Protein AF-A0A939VV34-F1 (afdb_monomer_lite)

Structure (mmCIF, N/CA/C/O backbone):
data_AF-A0A939VV34-F1
#
_entry.id   AF-A0A939VV34-F1
#
loop_
_atom_site.group_PDB
_atom_site.id
_atom_site.type_symbol
_atom_site.label_atom_id
_atom_site.label_alt_id
_atom_site.label_comp_id
_atom_site.label_asym_id
_atom_site.label_entity_id
_atom_site.label_seq_id
_atom_site.pdbx_PDB_ins_code
_atom_site.Cartn_x
_atom_site.Cartn_y
_atom_site.Cartn_z
_atom_site.occupancy
_atom_site.B_iso_or_equiv
_atom_site.auth_seq_id
_atom_site.auth_comp_id
_atom_site.auth_asym_id
_atom_site.auth_atom_id
_atom_site.pdbx_PDB_model_num
ATOM 1 N N . MET A 1 1 ? 0.175 -1.285 19.760 1.00 89.31 1 MET A N 1
ATOM 2 C CA . MET A 1 1 ? -0.969 -0.537 19.207 1.00 89.31 1 MET A CA 1
ATOM 3 C C . MET A 1 1 ? -0.509 0.878 18.909 1.00 89.31 1 MET A C 1
ATOM 5 O O . MET A 1 1 ? 0.194 1.445 19.735 1.00 89.31 1 MET A O 1
ATOM 9 N N . LYS A 1 2 ? -0.846 1.398 17.734 1.00 94.19 2 LYS A N 1
ATOM 10 C CA . LYS A 1 2 ? -0.581 2.759 17.265 1.00 94.19 2 LYS A CA 1
ATOM 11 C C . LYS A 1 2 ? -1.801 3.628 17.550 1.00 94.19 2 LYS A C 1
ATOM 13 O O . LYS A 1 2 ? -2.925 3.168 17.361 1.00 94.19 2 LYS A O 1
ATOM 18 N N . THR A 1 3 ? -1.589 4.856 17.999 1.00 94.81 3 THR A N 1
ATOM 19 C CA . THR A 1 3 ? -2.675 5.738 18.434 1.00 94.81 3 THR A CA 1
ATOM 20 C C . THR A 1 3 ? -2.791 6.981 17.566 1.00 94.81 3 THR A C 1
ATOM 22 O O . THR A 1 3 ? -1.789 7.528 17.094 1.00 94.81 3 THR A O 1
ATOM 25 N N . TYR A 1 4 ? -4.017 7.473 17.388 1.00 93.19 4 TYR A N 1
ATOM 26 C CA . TYR A 1 4 ? -4.249 8.742 16.694 1.00 93.19 4 TYR A CA 1
ATOM 27 C C . TYR A 1 4 ? -3.529 9.904 17.389 1.00 93.19 4 TYR A C 1
ATOM 29 O O . TYR A 1 4 ? -2.943 10.761 16.732 1.00 93.19 4 TYR A O 1
ATOM 37 N N . LYS A 1 5 ? -3.524 9.915 18.727 1.00 93.50 5 LYS A N 1
ATOM 38 C CA . LYS A 1 5 ? -2.910 10.982 19.528 1.00 93.50 5 LYS A CA 1
ATOM 39 C C . LYS A 1 5 ? -1.404 11.103 19.290 1.00 93.50 5 LYS A C 1
ATOM 41 O O . LYS A 1 5 ? -0.903 12.212 19.124 1.00 93.50 5 LYS A O 1
ATOM 46 N N . GLU A 1 6 ? -0.682 9.984 19.266 1.00 93.00 6 GLU A N 1
ATOM 47 C CA . GLU A 1 6 ? 0.756 9.978 18.967 1.00 93.00 6 GLU A CA 1
ATOM 48 C C . GLU A 1 6 ? 1.034 10.445 17.538 1.00 93.00 6 GLU A C 1
ATOM 50 O O . GLU A 1 6 ? 1.948 11.240 17.311 1.00 93.00 6 GLU A O 1
ATOM 55 N N . TRP A 1 7 ? 0.235 9.979 16.574 1.00 93.31 7 TRP A N 1
ATOM 56 C CA . TRP A 1 7 ? 0.360 10.396 15.181 1.00 93.31 7 TRP A CA 1
ATOM 57 C C . TRP A 1 7 ? 0.137 11.906 15.016 1.00 93.31 7 TRP A C 1
ATOM 59 O O . TRP A 1 7 ? 0.991 12.598 14.460 1.00 93.31 7 TRP A O 1
ATOM 69 N N . ALA A 1 8 ? -0.955 12.430 15.575 1.00 89.31 8 ALA A N 1
ATOM 70 C CA . ALA A 1 8 ? -1.301 13.846 15.519 1.00 89.31 8 ALA A CA 1
ATOM 71 C C . ALA A 1 8 ? -0.243 14.741 16.188 1.00 89.31 8 ALA A C 1
ATOM 73 O O . ALA A 1 8 ? 0.007 15.850 15.724 1.00 89.31 8 ALA A O 1
ATOM 74 N N . ALA A 1 9 ? 0.418 14.260 17.246 1.00 90.06 9 ALA A N 1
ATOM 75 C CA . ALA A 1 9 ? 1.461 15.011 17.941 1.00 90.06 9 ALA A CA 1
ATOM 76 C C . ALA A 1 9 ? 2.783 15.104 17.158 1.00 90.06 9 ALA A C 1
ATOM 78 O O . ALA A 1 9 ? 3.535 16.060 17.342 1.00 90.06 9 ALA A O 1
ATOM 79 N N . CYS A 1 10 ? 3.095 14.121 16.306 1.00 85.50 10 CYS A N 1
ATOM 80 C CA . CYS A 1 10 ? 4.391 14.044 15.627 1.00 85.50 10 CYS A CA 1
ATOM 81 C C . CYS A 1 10 ? 4.411 14.606 14.196 1.00 85.50 10 CYS A C 1
ATOM 83 O O . CYS A 1 10 ? 5.484 14.613 13.593 1.00 85.50 10 CYS A O 1
ATOM 85 N N . TYR A 1 11 ? 3.271 15.068 13.656 1.00 73.25 11 TYR A N 1
ATOM 86 C CA . TYR A 1 11 ? 3.135 15.661 12.310 1.00 73.25 11 TYR A CA 1
ATOM 87 C C . TYR A 1 11 ? 3.819 14.856 11.188 1.00 73.25 11 TYR A C 1
ATOM 89 O O . TYR A 1 11 ? 4.328 15.414 10.216 1.00 73.25 11 TYR A O 1
ATOM 97 N N . ARG A 1 12 ? 3.862 13.524 11.312 1.00 78.69 12 ARG A N 1
ATOM 98 C CA . ARG A 1 12 ? 4.464 12.653 10.295 1.00 78.69 12 ARG A CA 1
ATOM 99 C C . ARG A 1 12 ? 3.441 12.228 9.254 1.00 78.69 12 ARG A C 1
ATOM 101 O O . ARG A 1 12 ? 2.261 12.051 9.561 1.00 78.69 12 ARG A O 1
ATOM 108 N N . HIS A 1 13 ? 3.920 11.964 8.041 1.00 82.81 13 HIS A N 1
ATOM 109 C CA . HIS A 1 13 ? 3.106 11.276 7.049 1.00 82.81 13 HIS A CA 1
ATOM 110 C C . HIS A 1 13 ? 2.668 9.899 7.571 1.00 82.81 13 HIS A C 1
ATOM 112 O O . HIS A 1 13 ? 3.391 9.217 8.307 1.00 82.81 13 HIS A O 1
ATOM 118 N N . LEU A 1 14 ? 1.442 9.521 7.218 1.00 84.75 14 LEU A N 1
ATOM 119 C CA . LEU A 1 14 ? 0.764 8.336 7.734 1.00 84.75 14 LEU A CA 1
ATOM 120 C C . LEU A 1 14 ? 1.530 7.036 7.425 1.00 84.75 14 LEU A C 1
ATOM 122 O O . LEU A 1 14 ? 1.588 6.148 8.269 1.00 84.75 14 LEU A O 1
ATOM 126 N N . ASP A 1 15 ? 2.166 6.965 6.256 1.00 77.94 15 ASP A N 1
ATOM 127 C CA . ASP A 1 15 ? 3.017 5.870 5.770 1.00 77.94 15 ASP A CA 1
ATOM 128 C C . ASP A 1 15 ? 4.342 5.726 6.537 1.00 77.94 15 ASP A C 1
ATOM 130 O O . ASP A 1 15 ? 4.925 4.644 6.568 1.00 77.94 15 ASP A O 1
ATOM 134 N N . ILE A 1 16 ? 4.800 6.787 7.208 1.00 84.69 16 ILE A N 1
ATOM 135 C CA . ILE A 1 16 ? 5.971 6.733 8.093 1.00 84.69 16 ILE A CA 1
ATOM 136 C C . ILE A 1 16 ? 5.566 6.225 9.481 1.00 84.69 16 ILE A C 1
ATOM 138 O O . ILE A 1 16 ? 6.330 5.514 10.140 1.00 84.69 16 ILE A O 1
ATOM 142 N N . TYR A 1 17 ? 4.382 6.621 9.956 1.00 91.81 17 TYR A N 1
ATOM 143 C CA . TYR A 1 17 ? 3.913 6.279 11.297 1.00 91.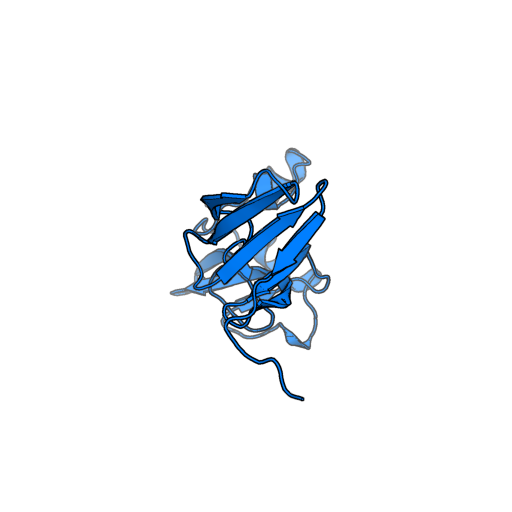81 17 TYR A CA 1
ATOM 144 C C . TYR A 1 17 ? 3.347 4.855 11.387 1.00 91.81 17 TYR A C 1
ATOM 146 O O . TYR A 1 17 ? 3.651 4.150 12.359 1.00 91.81 17 TYR A O 1
ATOM 154 N N . LEU A 1 18 ? 2.557 4.438 10.392 1.00 92.62 18 LEU A N 1
ATOM 155 C CA . LEU A 1 18 ? 1.929 3.121 10.320 1.00 92.62 18 LEU A CA 1
ATOM 156 C C . LEU A 1 18 ? 2.678 2.198 9.358 1.00 92.62 18 LEU A C 1
ATOM 158 O O . LEU A 1 18 ? 2.904 2.534 8.196 1.00 92.62 18 LEU A O 1
ATOM 162 N N . LYS A 1 19 ? 2.980 0.986 9.818 1.00 92.75 19 LYS A N 1
ATOM 163 C CA . LYS A 1 19 ? 3.499 -0.108 8.994 1.00 92.75 19 LYS A CA 1
ATOM 164 C C . LYS A 1 19 ? 2.440 -1.200 8.835 1.00 92.75 19 LYS A C 1
ATOM 166 O O . LYS A 1 19 ? 1.659 -1.416 9.765 1.00 92.75 19 LYS A O 1
ATOM 171 N N . PRO A 1 20 ? 2.358 -1.875 7.673 1.00 93.44 20 PRO A N 1
ATOM 172 C CA . PRO A 1 20 ? 1.400 -2.960 7.485 1.00 93.44 20 PRO A CA 1
ATOM 173 C C . PRO A 1 20 ? 1.486 -3.987 8.623 1.00 93.44 20 PRO A C 1
ATOM 175 O O . PRO A 1 20 ? 2.571 -4.464 8.948 1.00 93.44 20 PRO A O 1
ATOM 178 N N . GLY A 1 21 ? 0.344 -4.305 9.231 1.00 93.69 21 GLY A N 1
ATOM 179 C CA . GLY A 1 21 ? 0.234 -5.175 10.405 1.00 93.69 21 GLY A CA 1
ATOM 180 C C . GLY A 1 21 ? 0.115 -4.445 11.747 1.00 93.69 21 GLY A C 1
ATOM 181 O O . GLY A 1 21 ? -0.247 -5.087 12.731 1.00 93.69 21 GLY A O 1
ATOM 182 N N . ASP A 1 22 ? 0.347 -3.132 11.806 1.00 96.00 22 ASP A N 1
ATOM 183 C CA . ASP A 1 22 ? 0.156 -2.358 13.035 1.00 96.00 22 ASP A CA 1
ATOM 184 C C . ASP A 1 22 ? -1.324 -2.339 13.457 1.00 96.00 22 ASP A C 1
ATOM 186 O O . ASP A 1 22 ? -2.197 -1.931 12.689 1.00 96.00 22 ASP A O 1
ATOM 190 N N . GLU A 1 23 ? -1.606 -2.749 14.698 1.00 96.81 23 GLU A N 1
ATOM 191 C CA . GLU A 1 23 ? -2.916 -2.560 15.340 1.00 96.81 23 GLU A CA 1
ATOM 192 C C . GLU A 1 23 ? -3.123 -1.078 15.665 1.00 96.81 23 GLU A C 1
ATOM 194 O O . GLU A 1 23 ? -2.220 -0.453 16.230 1.00 96.81 23 GLU A O 1
ATOM 199 N N . ILE A 1 24 ? -4.299 -0.529 15.359 1.00 96.19 24 ILE A N 1
ATOM 200 C CA . ILE A 1 24 ? -4.634 0.884 15.575 1.00 96.19 24 ILE A CA 1
ATOM 201 C C . ILE A 1 24 ? -5.762 1.059 16.596 1.00 96.19 24 ILE A C 1
ATOM 203 O O . ILE A 1 24 ? -6.630 0.196 16.738 1.00 96.19 24 ILE A O 1
ATOM 207 N N . ASP A 1 25 ? -5.754 2.187 17.301 1.00 96.56 25 ASP A N 1
ATOM 208 C CA . ASP A 1 25 ? -6.807 2.537 18.251 1.00 96.56 25 ASP A CA 1
ATOM 209 C C . ASP A 1 25 ? -8.116 2.979 17.572 1.00 96.56 25 ASP A C 1
ATOM 211 O O . ASP A 1 25 ? -8.207 3.205 16.362 1.00 96.56 25 ASP A O 1
ATOM 215 N N . ARG A 1 26 ? -9.171 3.091 18.384 1.00 94.69 26 ARG A N 1
ATOM 216 C CA . ARG A 1 26 ? -10.514 3.458 17.919 1.00 94.69 26 ARG A CA 1
ATOM 217 C C . ARG A 1 26 ? -10.556 4.848 17.283 1.00 94.69 26 ARG A C 1
ATOM 219 O O . ARG A 1 26 ? -11.262 5.028 16.293 1.00 94.69 26 ARG A O 1
ATOM 226 N N . ASP A 1 27 ? -9.809 5.797 17.833 1.00 95.38 27 ASP A N 1
ATOM 227 C CA . ASP A 1 27 ? -9.779 7.176 17.343 1.00 95.38 27 ASP A CA 1
ATOM 228 C C . ASP A 1 27 ? -9.151 7.244 15.948 1.00 95.38 27 ASP A C 1
ATOM 230 O O . ASP A 1 27 ? -9.652 7.942 15.064 1.00 95.38 27 ASP A O 1
ATOM 234 N N . MET A 1 28 ? -8.118 6.437 15.695 1.00 94.25 28 MET A N 1
ATOM 235 C CA . MET A 1 28 ? -7.528 6.305 14.369 1.00 94.25 28 MET A CA 1
ATOM 236 C C . MET A 1 28 ? -8.512 5.667 13.386 1.00 94.25 28 MET A C 1
ATOM 238 O O . MET A 1 28 ? -8.638 6.130 12.256 1.00 94.25 28 MET A O 1
ATOM 242 N N . VAL A 1 29 ? -9.270 4.647 13.800 1.00 93.81 29 VAL A N 1
ATOM 243 C CA . VAL A 1 29 ? -10.328 4.062 12.953 1.00 93.81 29 VAL A CA 1
ATOM 244 C C . VAL A 1 29 ? -11.375 5.112 12.577 1.00 93.81 29 VAL A C 1
ATOM 246 O O . VAL A 1 29 ? -11.801 5.165 11.423 1.00 93.81 29 VAL A O 1
ATOM 249 N N . GLU A 1 30 ? -11.778 5.965 13.517 1.00 93.38 30 GLU A N 1
ATOM 250 C CA . GLU A 1 30 ? -12.751 7.026 13.252 1.00 93.38 30 GLU A CA 1
ATOM 251 C C . GLU A 1 30 ? -12.191 8.096 12.307 1.00 93.38 30 GLU A C 1
ATOM 253 O O . GLU A 1 30 ? -12.869 8.507 11.363 1.00 93.38 30 GLU A O 1
ATOM 258 N N . TYR A 1 31 ? -10.917 8.466 12.463 1.00 92.06 31 TYR A N 1
ATOM 259 C CA . TYR A 1 31 ? -10.218 9.302 11.489 1.00 92.06 31 TYR A CA 1
ATOM 260 C C . TYR A 1 31 ? -10.290 8.697 10.076 1.00 92.06 31 TYR A C 1
ATOM 262 O O . TYR A 1 31 ? -10.696 9.378 9.134 1.00 92.06 31 TYR A O 1
ATOM 270 N N . PHE A 1 32 ? -10.008 7.400 9.923 1.00 91.25 32 PHE A N 1
ATOM 271 C CA . PHE A 1 32 ? -10.130 6.706 8.636 1.00 91.25 32 PHE A CA 1
ATOM 272 C C .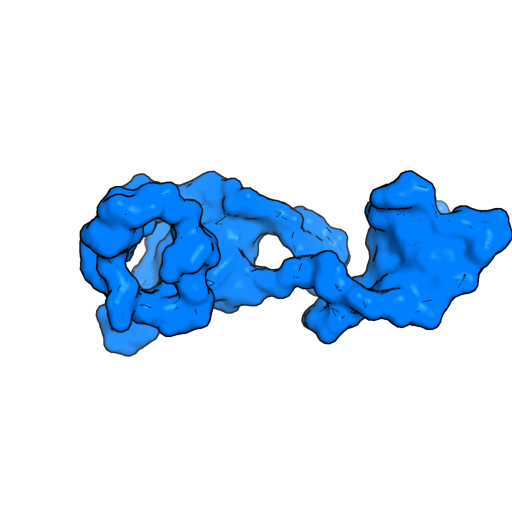 PHE A 1 32 ? -11.561 6.723 8.080 1.00 91.25 32 PHE A C 1
ATOM 274 O O . PHE A 1 32 ? -11.746 6.943 6.883 1.00 91.25 32 PHE A O 1
ATOM 281 N N . ARG A 1 33 ? -12.585 6.526 8.919 1.00 90.38 33 ARG A N 1
ATOM 282 C CA . ARG A 1 33 ? -14.002 6.569 8.504 1.00 90.38 33 ARG A CA 1
ATOM 283 C C . ARG A 1 33 ? -14.421 7.929 7.964 1.00 90.38 33 ARG A C 1
ATOM 285 O O . ARG A 1 33 ? -15.216 7.975 7.021 1.00 90.38 33 ARG A O 1
ATOM 292 N N . ASN A 1 34 ? -13.879 8.999 8.537 1.00 89.69 34 ASN A N 1
ATOM 293 C CA . ASN A 1 34 ? -14.130 10.372 8.106 1.00 89.69 34 ASN A CA 1
ATOM 294 C C . ASN A 1 34 ? -13.464 10.690 6.760 1.00 89.69 34 ASN A C 1
ATOM 296 O O . ASN A 1 34 ? -14.014 11.456 5.976 1.00 89.69 34 ASN A O 1
ATOM 300 N N . GLN A 1 35 ? -12.326 10.058 6.461 1.00 87.25 35 GLN A N 1
ATOM 301 C CA . GLN A 1 35 ? -11.619 10.205 5.182 1.00 87.25 35 GLN A CA 1
ATOM 302 C C . GLN A 1 35 ? -12.093 9.224 4.092 1.00 87.25 35 GLN A C 1
ATOM 304 O O . GLN A 1 35 ? -11.643 9.301 2.948 1.00 87.25 35 GLN A O 1
ATOM 309 N N . ALA A 1 36 ? -12.974 8.275 4.418 1.00 81.94 36 ALA A N 1
ATOM 310 C CA . ALA A 1 36 ? -13.402 7.225 3.498 1.00 81.94 36 ALA A CA 1
ATOM 311 C C . ALA A 1 36 ? -14.516 7.671 2.536 1.00 81.94 36 ALA A C 1
ATOM 313 O O . ALA A 1 36 ? -15.466 8.356 2.923 1.00 81.94 36 ALA A O 1
ATOM 314 N N . LEU A 1 37 ? -14.466 7.187 1.288 1.00 65.44 37 LEU A N 1
ATOM 315 C CA . LEU A 1 37 ? -15.609 7.253 0.369 1.00 65.44 37 LEU A CA 1
ATOM 316 C C . LEU A 1 37 ? -16.739 6.345 0.854 1.00 65.44 37 LEU A C 1
ATOM 318 O O . LEU A 1 37 ? -16.501 5.251 1.357 1.00 65.44 37 LEU A O 1
ATOM 322 N N . ASN A 1 38 ? -17.989 6.722 0.573 1.00 62.06 38 ASN A N 1
ATOM 323 C CA . ASN A 1 38 ? -19.151 5.860 0.841 1.00 62.06 38 ASN A CA 1
ATOM 324 C C . ASN A 1 38 ? -19.010 4.457 0.216 1.00 62.06 38 ASN A C 1
ATOM 326 O O . ASN A 1 38 ? -19.485 3.481 0.783 1.00 62.06 38 ASN A O 1
ATOM 330 N N . ARG A 1 39 ? -18.314 4.347 -0.926 1.00 62.38 39 ARG A N 1
ATOM 331 C CA . ARG A 1 39 ? -18.089 3.084 -1.652 1.00 62.38 39 ARG A CA 1
ATOM 332 C C . ARG A 1 39 ? -17.122 2.113 -0.961 1.00 62.38 39 ARG A C 1
ATOM 334 O O . ARG A 1 39 ? -17.136 0.935 -1.299 1.00 62.38 39 ARG A O 1
ATOM 341 N N . THR A 1 40 ? -16.286 2.582 -0.033 1.00 63.66 40 THR A N 1
ATOM 342 C CA . THR A 1 40 ? -15.239 1.777 0.627 1.00 63.66 40 THR A CA 1
ATOM 343 C C . THR A 1 40 ? -15.547 1.487 2.094 1.00 63.66 40 THR A C 1
ATOM 345 O O . THR A 1 40 ? -14.732 0.875 2.777 1.00 63.66 40 THR A O 1
ATOM 348 N N . LYS A 1 41 ? -16.732 1.883 2.581 1.00 62.91 41 LYS A N 1
ATOM 349 C CA . LYS A 1 41 ? -17.230 1.549 3.919 1.00 62.91 41 LYS A CA 1
ATOM 350 C C . LYS A 1 41 ? -17.855 0.157 3.902 1.00 62.91 41 LYS A C 1
ATOM 352 O O . LYS A 1 41 ? -19.074 0.016 3.838 1.00 62.91 41 LYS A O 1
ATOM 357 N N . ARG A 1 42 ? -17.020 -0.879 3.932 1.00 74.50 42 ARG A N 1
ATOM 358 C CA . ARG A 1 42 ? -17.475 -2.236 4.253 1.00 74.50 42 ARG A CA 1
ATOM 359 C C . ARG A 1 42 ? -17.206 -2.519 5.728 1.00 74.50 42 ARG A C 1
ATOM 361 O O . ARG A 1 42 ? -16.392 -1.851 6.359 1.00 74.50 42 ARG A O 1
ATOM 368 N N . SER A 1 43 ? -17.934 -3.468 6.310 1.00 79.00 43 SER A N 1
ATOM 369 C CA . SER A 1 43 ? -17.789 -3.796 7.735 1.00 79.00 43 SER A CA 1
ATOM 370 C C . SER A 1 43 ? -16.394 -4.325 8.079 1.00 79.00 43 SER A C 1
ATOM 372 O O . SER A 1 43 ? -15.955 -4.181 9.211 1.00 79.00 43 SER A O 1
ATOM 374 N N . ASP A 1 44 ? -15.706 -4.915 7.105 1.00 88.44 44 ASP A N 1
ATOM 375 C CA . ASP A 1 44 ? -14.439 -5.631 7.235 1.00 88.44 44 ASP A CA 1
ATOM 376 C C . ASP A 1 44 ? -13.200 -4.808 6.842 1.00 88.44 44 ASP A C 1
ATOM 378 O O . ASP A 1 44 ? -12.088 -5.174 7.221 1.00 88.44 44 ASP A O 1
ATOM 382 N N . PHE A 1 45 ? -13.348 -3.691 6.120 1.00 92.88 45 PHE A N 1
ATOM 383 C CA . PHE A 1 45 ? -12.232 -2.797 5.792 1.00 92.88 45 PHE A CA 1
ATOM 384 C C . PHE A 1 45 ? -12.684 -1.381 5.422 1.00 92.88 45 PHE A C 1
ATOM 386 O O . PHE A 1 45 ? -13.829 -1.148 5.037 1.00 92.88 45 PHE A O 1
ATOM 393 N N . ILE A 1 46 ? -11.749 -0.432 5.511 1.00 93.56 46 ILE A N 1
ATOM 394 C CA . ILE A 1 46 ? -11.940 0.969 5.130 1.00 93.56 46 ILE A CA 1
ATOM 395 C C . ILE A 1 46 ? -10.747 1.419 4.287 1.00 93.56 46 ILE A C 1
ATOM 397 O O . ILE A 1 46 ? -9.596 1.206 4.670 1.00 93.56 46 ILE A O 1
ATOM 401 N N . GLN A 1 47 ? -11.027 2.076 3.160 1.00 93.25 47 GLN A N 1
ATOM 402 C CA . GLN A 1 47 ? -10.013 2.725 2.324 1.00 93.25 47 GLN A CA 1
ATOM 403 C C . GLN A 1 47 ? -10.255 4.226 2.255 1.00 93.25 47 GLN A C 1
ATOM 405 O O . GLN A 1 47 ? -11.408 4.668 2.178 1.00 93.25 47 GLN A O 1
ATOM 410 N N . PHE A 1 48 ? -9.163 4.987 2.229 1.00 90.88 48 PHE A N 1
ATOM 411 C CA . PHE A 1 48 ? -9.202 6.423 1.980 1.00 90.88 48 PHE A CA 1
ATOM 412 C C . PHE A 1 48 ? -9.897 6.743 0.661 1.00 90.88 48 PHE A C 1
ATOM 414 O O . PHE A 1 48 ? -9.893 5.957 -0.287 1.00 90.88 48 PHE A O 1
ATOM 421 N N . ARG A 1 49 ? -10.508 7.925 0.623 1.00 86.81 49 ARG A N 1
ATOM 422 C CA . ARG A 1 49 ? -11.192 8.437 -0.554 1.00 86.81 49 ARG A CA 1
ATOM 423 C C . ARG A 1 49 ? -10.247 8.698 -1.720 1.00 86.81 49 ARG A C 1
ATOM 425 O O . ARG A 1 49 ? -10.517 8.256 -2.835 1.00 86.81 49 ARG A O 1
ATOM 432 N N . GLU A 1 50 ? -9.192 9.455 -1.458 1.00 87.75 50 GLU A N 1
ATOM 433 C CA . GLU A 1 50 ? -8.259 9.875 -2.493 1.00 87.75 50 GLU A CA 1
ATOM 434 C C . GLU A 1 50 ? -7.174 8.804 -2.694 1.00 87.75 50 GLU A C 1
ATOM 436 O O . GLU A 1 50 ? -6.713 8.206 -1.712 1.00 87.75 50 GLU A O 1
ATOM 441 N N . PRO A 1 51 ? -6.775 8.526 -3.949 1.00 90.75 51 PRO A N 1
ATOM 442 C CA . PRO A 1 51 ? -5.624 7.683 -4.237 1.00 90.75 51 PRO A CA 1
ATOM 443 C C . PRO A 1 51 ? -4.369 8.225 -3.559 1.00 90.75 51 PRO A C 1
ATOM 445 O O . PRO A 1 51 ? -4.114 9.427 -3.596 1.00 90.75 51 PRO A O 1
ATOM 448 N N . TYR A 1 52 ? -3.564 7.333 -2.990 1.00 89.25 52 TYR A N 1
ATOM 449 C CA . TYR A 1 52 ? -2.247 7.704 -2.478 1.00 89.25 52 TYR A CA 1
ATOM 450 C C . TYR A 1 52 ? -1.213 7.718 -3.611 1.00 89.25 52 TYR A C 1
ATOM 452 O O . TYR A 1 52 ? -0.431 8.653 -3.738 1.00 89.25 52 TYR A O 1
ATOM 460 N N . GLU A 1 53 ? -1.240 6.691 -4.466 1.00 89.75 53 GLU A N 1
ATOM 461 C CA . GLU A 1 53 ? -0.316 6.522 -5.592 1.00 89.75 53 GLU A CA 1
ATOM 462 C C . GLU A 1 53 ? -0.937 5.602 -6.664 1.00 89.75 53 GLU A C 1
ATOM 464 O O . GLU A 1 53 ? -2.101 5.200 -6.565 1.00 89.75 53 GLU A O 1
ATOM 469 N N . HIS A 1 54 ? -0.170 5.248 -7.695 1.00 89.25 54 HIS A N 1
ATOM 470 C CA . HIS A 1 54 ? -0.552 4.329 -8.762 1.00 89.25 54 HIS A CA 1
ATOM 471 C C . HIS A 1 54 ? 0.511 3.240 -8.960 1.00 89.25 54 HIS A C 1
ATOM 473 O O . HIS A 1 54 ? 1.652 3.518 -9.327 1.00 89.25 54 HIS A O 1
ATOM 479 N N . TYR A 1 55 ? 0.133 1.973 -8.780 1.00 89.56 55 TYR A N 1
ATOM 480 C CA . TYR A 1 55 ? 1.016 0.822 -9.002 1.00 89.56 55 TYR A CA 1
ATOM 481 C C . TYR A 1 55 ? 0.559 0.001 -10.197 1.00 89.56 55 TYR A C 1
ATOM 483 O O . TYR A 1 55 ? -0.627 -0.039 -10.524 1.00 89.56 55 TYR A O 1
ATOM 491 N N . ARG A 1 56 ? 1.504 -0.687 -10.847 1.00 87.81 56 ARG A N 1
ATOM 492 C CA . ARG A 1 56 ? 1.152 -1.726 -11.812 1.00 87.81 56 ARG A CA 1
ATOM 493 C C . ARG A 1 56 ? 0.683 -2.975 -11.079 1.00 87.81 56 ARG A C 1
ATOM 495 O O . ARG A 1 56 ? 1.349 -3.435 -10.153 1.00 87.81 56 ARG A O 1
ATOM 502 N N . ASN A 1 57 ? -0.453 -3.515 -11.501 1.00 86.69 57 ASN A N 1
ATOM 503 C CA . ASN A 1 57 ? -0.898 -4.834 -11.074 1.00 86.69 57 ASN A CA 1
ATOM 504 C C . ASN A 1 57 ? -0.117 -5.941 -11.815 1.00 86.69 57 ASN A C 1
ATOM 506 O O . ASN A 1 57 ? 0.725 -5.659 -12.667 1.00 86.69 57 ASN A O 1
ATOM 510 N N . ALA A 1 58 ? -0.412 -7.207 -11.509 1.00 84.12 58 ALA A N 1
ATOM 511 C CA . ALA A 1 58 ? 0.230 -8.352 -12.161 1.00 84.12 58 ALA A CA 1
ATOM 512 C C . ALA A 1 58 ? 0.001 -8.407 -13.687 1.00 84.12 58 ALA A C 1
ATOM 514 O O . ALA A 1 58 ? 0.847 -8.940 -14.395 1.00 84.12 58 ALA A O 1
ATOM 515 N N . ASP A 1 59 ? -1.075 -7.794 -14.195 1.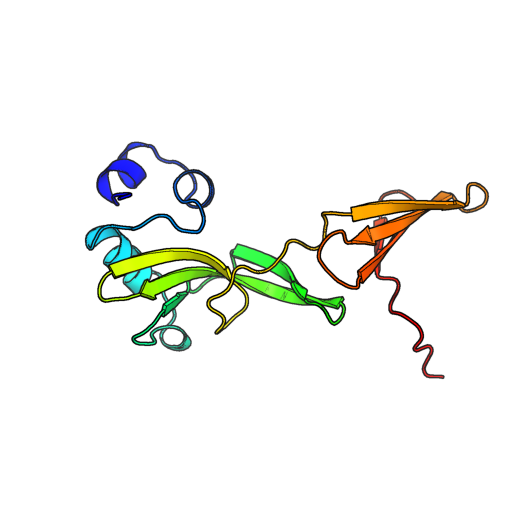00 84.31 59 ASP A N 1
ATOM 516 C CA . ASP A 1 59 ? -1.361 -7.673 -15.635 1.00 84.31 59 ASP A CA 1
ATOM 517 C C . ASP A 1 59 ? -0.612 -6.499 -16.300 1.00 84.31 59 ASP A C 1
ATOM 519 O O . ASP A 1 59 ? -0.838 -6.179 -17.4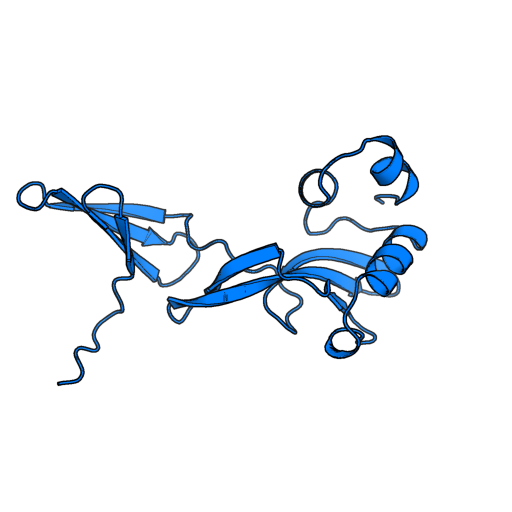67 1.00 84.31 59 ASP A O 1
ATOM 523 N N . GLY A 1 60 ? 0.239 -5.792 -15.551 1.00 79.62 60 GLY A N 1
ATOM 524 C CA . GLY A 1 60 ? 1.040 -4.668 -16.033 1.00 79.62 60 GLY A CA 1
ATOM 525 C C . GLY A 1 60 ? 0.282 -3.345 -16.167 1.00 79.62 60 GLY A C 1
ATOM 526 O O . GLY A 1 60 ? 0.878 -2.357 -16.612 1.00 79.62 60 GLY A O 1
ATOM 527 N N . LYS A 1 61 ? -0.994 -3.286 -15.766 1.00 85.88 61 LYS A N 1
ATOM 528 C CA . LYS A 1 61 ? -1.842 -2.087 -15.843 1.00 85.88 61 LYS A CA 1
ATOM 529 C C . LYS A 1 61 ? -1.690 -1.225 -14.599 1.00 85.88 61 LYS A C 1
ATOM 531 O O . LYS A 1 61 ? -1.665 -1.740 -13.483 1.00 85.88 61 LYS A O 1
ATOM 536 N N . PHE A 1 62 ? -1.615 0.090 -14.790 1.00 87.06 62 PHE A N 1
ATOM 537 C CA . PHE A 1 62 ? -1.610 1.034 -13.677 1.00 87.06 62 PHE A CA 1
ATOM 538 C C . PHE A 1 62 ? -2.991 1.128 -13.039 1.00 87.06 62 PHE A C 1
ATOM 540 O O . PHE A 1 62 ? -3.992 1.364 -13.714 1.00 87.06 62 PHE A O 1
ATOM 547 N N . HIS A 1 63 ? -3.015 0.983 -11.722 1.00 91.31 63 HIS A N 1
ATOM 548 C CA . HIS A 1 63 ? -4.198 1.144 -10.903 1.00 91.31 63 HIS A CA 1
ATOM 549 C C . HIS A 1 63 ? -3.866 1.968 -9.665 1.00 91.31 63 HIS A C 1
ATOM 551 O O . HIS A 1 63 ? -2.779 1.859 -9.095 1.00 91.31 63 HIS A O 1
ATOM 557 N N . ASN A 1 64 ? -4.840 2.766 -9.238 1.00 93.12 64 ASN A N 1
ATOM 558 C CA . ASN A 1 64 ? -4.757 3.526 -8.001 1.00 93.12 64 ASN A CA 1
ATOM 559 C C . ASN A 1 64 ? -4.627 2.585 -6.800 1.00 93.12 64 ASN A C 1
ATOM 561 O O . ASN A 1 64 ? -5.331 1.571 -6.709 1.00 93.12 64 ASN A O 1
ATOM 565 N N . VAL A 1 65 ? -3.765 2.963 -5.864 1.00 93.00 65 VAL A N 1
ATOM 566 C CA . VAL A 1 65 ? -3.642 2.332 -4.553 1.00 93.00 65 VAL A CA 1
ATOM 567 C C . VAL A 1 65 ? -4.073 3.302 -3.462 1.00 93.00 65 VAL A C 1
ATOM 569 O O . VAL A 1 65 ? -3.882 4.515 -3.562 1.00 93.00 65 VAL A O 1
ATOM 572 N N . TYR A 1 66 ? -4.680 2.752 -2.420 1.00 93.06 66 TYR A N 1
ATOM 573 C CA . TYR A 1 66 ? -5.349 3.493 -1.364 1.00 93.06 66 TYR A CA 1
ATOM 574 C C . TYR A 1 66 ? -4.848 3.029 -0.004 1.00 93.06 66 TYR A C 1
ATOM 576 O O . TYR A 1 66 ? -4.689 1.829 0.244 1.00 93.06 66 TYR A O 1
ATOM 584 N N . VAL A 1 67 ? -4.657 3.985 0.900 1.00 93.12 67 VAL A N 1
ATOM 585 C CA . VAL A 1 67 ? -4.405 3.710 2.316 1.00 93.12 67 VAL A CA 1
ATOM 586 C C . VAL A 1 67 ? -5.581 2.904 2.869 1.00 93.12 67 VAL A C 1
ATOM 588 O O . VAL A 1 67 ? -6.732 3.338 2.773 1.00 93.12 67 VAL A O 1
ATOM 591 N N . THR A 1 68 ? -5.297 1.726 3.423 1.00 93.88 68 THR A N 1
ATOM 592 C CA . THR A 1 68 ? -6.316 0.748 3.818 1.00 93.88 68 THR A CA 1
ATOM 593 C C . THR A 1 68 ? -6.113 0.276 5.256 1.00 93.88 68 THR A C 1
ATOM 595 O O . THR A 1 68 ? -5.001 -0.061 5.664 1.00 93.88 68 THR A O 1
ATOM 598 N N . ILE A 1 69 ? -7.203 0.203 6.020 1.00 94.75 69 ILE A N 1
ATOM 599 C CA . ILE A 1 69 ? -7.278 -0.523 7.296 1.00 94.75 69 ILE A CA 1
ATOM 600 C C . ILE A 1 69 ? -8.270 -1.671 7.159 1.00 94.75 69 ILE A C 1
ATOM 602 O O . ILE A 1 69 ? -9.268 -1.555 6.447 1.00 94.75 69 ILE A O 1
ATOM 606 N N . ARG A 1 70 ? -8.013 -2.776 7.851 1.00 94.94 70 ARG A N 1
ATOM 607 C CA . ARG A 1 70 ? -8.886 -3.952 7.859 1.00 94.94 70 ARG A CA 1
ATOM 608 C C . ARG A 1 70 ? -9.212 -4.383 9.276 1.00 94.94 70 ARG A C 1
ATOM 610 O O . ARG A 1 70 ? -8.383 -4.239 10.177 1.00 94.94 70 ARG A O 1
ATOM 617 N N . GLN A 1 71 ? -10.398 -4.939 9.456 1.00 94.69 71 GLN A N 1
ATOM 618 C CA . GLN A 1 71 ? -10.811 -5.533 10.710 1.00 94.69 71 GLN A CA 1
ATOM 619 C C . GLN A 1 71 ? -10.447 -7.019 10.726 1.00 94.69 71 GLN A C 1
ATOM 621 O O . GLN A 1 71 ? -10.713 -7.752 9.775 1.00 94.69 71 GLN A O 1
ATOM 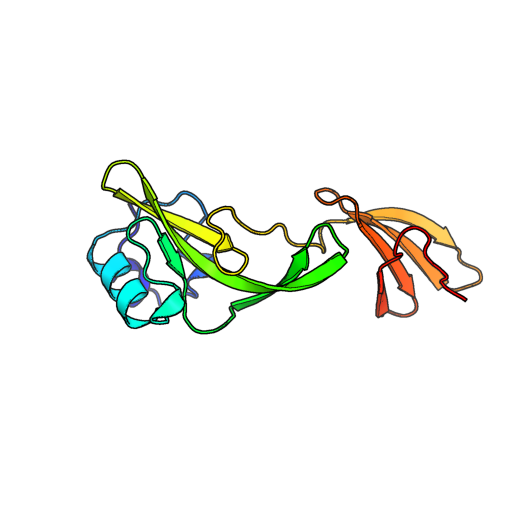626 N N . LYS A 1 72 ? -9.855 -7.480 11.826 1.00 93.19 72 LYS A N 1
ATOM 627 C CA . LYS A 1 72 ? -9.608 -8.894 12.106 1.00 93.19 72 LYS A CA 1
ATOM 628 C C . LYS A 1 72 ? -9.931 -9.161 13.571 1.00 93.19 72 LYS A C 1
ATOM 630 O O . LYS A 1 72 ? -9.401 -8.482 14.443 1.00 93.19 72 LYS A O 1
ATOM 635 N N . GLU A 1 73 ? -10.817 -10.124 13.831 1.00 90.94 73 GLU A N 1
ATOM 636 C CA . GLU A 1 73 ? -11.165 -10.567 15.197 1.00 90.94 73 GLU A CA 1
ATOM 637 C C . GLU A 1 73 ? -11.576 -9.402 16.125 1.00 90.94 73 GLU A C 1
ATOM 639 O O . GLU A 1 73 ? -11.152 -9.294 17.271 1.00 90.94 73 GLU A O 1
ATOM 644 N N . GLY A 1 74 ? -12.383 -8.472 15.601 1.00 90.81 74 GLY A N 1
ATOM 645 C CA . GLY A 1 74 ? -12.873 -7.308 16.349 1.00 90.81 74 GLY A CA 1
ATOM 646 C C . GLY A 1 74 ? -11.883 -6.143 16.473 1.00 90.81 74 GLY A C 1
ATOM 647 O O . GLY A 1 74 ? -12.292 -5.056 16.876 1.00 90.81 74 GLY A O 1
ATOM 648 N N . ARG A 1 75 ? -10.623 -6.318 16.065 1.00 94.88 75 ARG A N 1
ATOM 649 C CA . ARG A 1 75 ? -9.570 -5.293 16.104 1.00 94.88 75 ARG A CA 1
ATOM 650 C C . ARG A 1 75 ? -9.268 -4.749 14.715 1.00 94.88 75 ARG A C 1
ATOM 652 O O . ARG A 1 75 ? -9.513 -5.423 13.717 1.00 94.88 75 ARG A O 1
ATOM 659 N N . TRP A 1 76 ? -8.737 -3.533 14.648 1.00 96.12 76 TRP A N 1
ATOM 660 C CA . TRP A 1 76 ? -8.399 -2.870 13.390 1.00 96.12 76 TRP A CA 1
ATOM 661 C C . TRP A 1 76 ? -6.893 -2.803 13.194 1.00 96.12 76 TRP A C 1
ATOM 663 O O . TRP A 1 76 ? -6.147 -2.467 14.111 1.00 96.12 76 TRP A O 1
ATOM 673 N N . PHE A 1 77 ? -6.460 -3.103 11.976 1.00 96.50 77 PHE A N 1
ATOM 674 C CA . PHE A 1 77 ? -5.057 -3.145 11.600 1.00 96.50 77 PHE A CA 1
ATOM 675 C C . PHE A 1 77 ? -4.827 -2.340 10.333 1.00 96.50 77 PHE A C 1
ATOM 677 O O . PHE A 1 77 ? -5.642 -2.370 9.406 1.00 96.50 77 PHE A O 1
ATOM 684 N N . TYR A 1 78 ? -3.684 -1.670 10.262 1.00 96.00 78 TYR A N 1
ATOM 685 C CA . TYR A 1 78 ? -3.230 -1.058 9.027 1.00 96.00 78 TYR A CA 1
ATOM 686 C C . TYR A 1 78 ? -2.825 -2.141 8.023 1.00 96.00 78 TYR A C 1
ATOM 688 O O . TYR A 1 78 ? -1.951 -2.963 8.295 1.00 96.00 78 TYR A O 1
ATOM 696 N N . ALA A 1 79 ? -3.478 -2.163 6.863 1.00 94.25 79 ALA A N 1
ATOM 697 C CA . ALA A 1 79 ? -3.213 -3.134 5.804 1.00 94.25 79 ALA A CA 1
ATOM 698 C C . ALA A 1 79 ? -2.138 -2.651 4.817 1.00 94.25 79 ALA A C 1
ATOM 700 O O . ALA A 1 79 ? -1.558 -3.462 4.101 1.00 94.25 79 ALA A O 1
ATOM 701 N N . GLY A 1 80 ? -1.841 -1.347 4.797 1.00 93.69 80 GLY A N 1
ATOM 702 C CA . GLY A 1 80 ? -0.933 -0.732 3.833 1.00 93.69 80 GLY A CA 1
ATOM 703 C C . GLY A 1 80 ? -1.665 -0.071 2.667 1.00 93.69 80 GLY A C 1
ATOM 704 O O . GLY A 1 80 ? -2.835 0.308 2.770 1.00 93.69 80 GLY A O 1
ATOM 705 N N . LEU A 1 81 ? -0.948 0.083 1.554 1.00 93.12 81 LEU A N 1
ATOM 706 C CA . LEU A 1 81 ? -1.493 0.591 0.298 1.00 93.12 81 LEU A CA 1
ATOM 707 C C . LEU A 1 81 ? -2.086 -0.574 -0.489 1.00 93.12 81 LEU A C 1
ATOM 709 O O . LEU A 1 81 ? -1.346 -1.443 -0.933 1.00 93.12 81 LEU A O 1
ATOM 713 N N . CYS A 1 82 ? -3.401 -0.606 -0.672 1.00 93.12 82 CYS A N 1
ATOM 714 C CA . CYS A 1 82 ? -4.098 -1.686 -1.371 1.00 93.12 82 CYS A CA 1
ATOM 715 C C . CYS A 1 82 ? -4.779 -1.157 -2.634 1.00 93.12 82 CYS A C 1
ATOM 717 O O . CYS A 1 82 ? -5.188 0.002 -2.694 1.00 93.12 82 CYS A O 1
ATOM 719 N N . PHE A 1 83 ? -4.962 -2.012 -3.641 1.00 92.50 83 PHE A N 1
ATOM 720 C CA . PHE A 1 83 ? -5.833 -1.672 -4.768 1.00 92.50 83 PHE A CA 1
ATOM 721 C C . PHE A 1 83 ? -7.285 -1.471 -4.300 1.00 92.50 83 PHE A C 1
ATOM 723 O O . PHE A 1 83 ? -7.691 -1.965 -3.244 1.00 92.50 83 PHE A O 1
ATOM 730 N N . ALA A 1 84 ? -8.082 -0.758 -5.098 1.00 91.06 84 ALA A N 1
ATOM 731 C CA . ALA A 1 84 ? -9.488 -0.505 -4.787 1.00 91.06 84 ALA A CA 1
ATOM 732 C C . ALA A 1 84 ? -10.254 -1.809 -4.482 1.00 91.06 84 ALA A C 1
ATOM 734 O O . ALA A 1 84 ? -10.243 -2.759 -5.267 1.00 91.06 84 ALA A O 1
ATOM 735 N N . GLY A 1 85 ? -10.919 -1.850 -3.326 1.00 89.00 85 GLY A N 1
ATOM 736 C CA . GLY A 1 85 ? -11.706 -2.992 -2.860 1.00 89.00 85 GLY A CA 1
ATOM 737 C C . GLY A 1 85 ? -10.892 -4.213 -2.420 1.00 89.00 85 GLY A C 1
ATOM 738 O O . GLY A 1 85 ? -11.478 -5.274 -2.204 1.00 89.00 85 GLY A O 1
ATOM 739 N N . LYS A 1 86 ? -9.563 -4.102 -2.317 1.00 91.25 86 LYS A N 1
ATOM 740 C CA . LYS A 1 86 ? -8.672 -5.158 -1.821 1.00 91.25 86 LYS A CA 1
ATOM 741 C C . LYS A 1 86 ? -8.166 -4.821 -0.420 1.00 91.25 86 LYS A C 1
ATOM 743 O O . LYS A 1 86 ? -8.036 -3.654 -0.067 1.00 91.25 86 LYS A O 1
ATOM 748 N N . THR A 1 87 ? -7.850 -5.858 0.347 1.00 91.06 87 THR A N 1
ATOM 749 C CA . THR A 1 87 ? -7.337 -5.760 1.725 1.00 91.06 87 THR A CA 1
ATOM 750 C C . THR A 1 87 ? -5.891 -6.203 1.866 1.00 91.06 87 THR A C 1
ATOM 752 O O . THR A 1 87 ? -5.317 -6.045 2.939 1.00 91.06 87 THR A O 1
ATOM 755 N N . GLU A 1 88 ? -5.309 -6.762 0.804 1.00 91.56 88 GLU A N 1
ATOM 756 C CA . GLU A 1 88 ? -3.904 -7.143 0.795 1.00 91.56 88 GLU A CA 1
ATOM 757 C C . GLU A 1 88 ? -3.069 -6.029 0.162 1.00 91.56 88 GLU A C 1
ATOM 759 O O . GLU A 1 88 ? -3.487 -5.460 -0.858 1.00 91.56 88 GLU A O 1
ATOM 764 N N . PRO A 1 89 ? -1.925 -5.669 0.769 1.00 91.50 89 PRO A N 1
ATOM 765 C CA . PRO A 1 89 ? -1.083 -4.604 0.255 1.00 91.50 89 PRO A CA 1
ATOM 766 C C . PRO A 1 89 ? -0.633 -4.896 -1.178 1.00 91.50 89 PRO A C 1
ATOM 768 O O . PRO A 1 89 ? -0.169 -5.987 -1.513 1.00 91.50 89 PRO A O 1
ATOM 771 N N . ALA A 1 90 ? -0.790 -3.894 -2.035 1.00 91.06 90 ALA A N 1
ATOM 772 C CA . ALA A 1 90 ? -0.295 -3.903 -3.393 1.00 91.06 90 ALA A CA 1
ATOM 773 C C . ALA A 1 90 ? 1.233 -3.911 -3.371 1.00 91.06 90 ALA A C 1
ATOM 775 O O . ALA A 1 90 ? 1.874 -3.208 -2.588 1.00 91.06 90 ALA A O 1
ATOM 776 N N . VAL A 1 91 ? 1.824 -4.695 -4.266 1.00 85.81 91 VAL A N 1
ATOM 777 C CA . VAL A 1 91 ? 3.275 -4.763 -4.367 1.00 85.81 91 VAL A CA 1
ATOM 778 C C . VAL A 1 91 ? 3.776 -3.666 -5.288 1.00 85.81 91 VAL A C 1
ATOM 780 O O . VAL A 1 91 ? 3.340 -3.550 -6.435 1.00 85.81 91 VAL A O 1
ATOM 783 N N . HIS A 1 92 ? 4.728 -2.875 -4.799 1.00 82.56 92 HIS A N 1
ATOM 784 C CA . HIS A 1 92 ? 5.330 -1.843 -5.619 1.00 82.56 92 HIS A CA 1
ATOM 785 C C . HIS A 1 92 ? 6.128 -2.472 -6.766 1.00 82.56 92 HIS A C 1
ATOM 787 O O . HIS A 1 92 ? 7.081 -3.230 -6.583 1.00 82.56 92 HIS A O 1
ATOM 793 N N . HIS A 1 93 ? 5.742 -2.104 -7.980 1.00 77.19 93 HIS A N 1
ATOM 794 C CA . HIS A 1 93 ? 6.248 -2.680 -9.218 1.00 77.19 93 HIS A CA 1
ATOM 795 C C . HIS A 1 93 ? 7.714 -2.314 -9.564 1.00 77.19 93 HIS A C 1
ATOM 797 O O . HIS A 1 93 ? 8.260 -2.880 -10.508 1.00 77.19 93 HIS A O 1
ATOM 803 N N . ILE A 1 94 ? 8.358 -1.414 -8.799 1.00 76.31 94 ILE A N 1
ATOM 804 C CA . ILE A 1 94 ? 9.717 -0.892 -9.063 1.00 76.31 94 ILE A CA 1
ATOM 805 C C . ILE A 1 94 ? 10.830 -1.737 -8.445 1.00 76.31 94 ILE A C 1
ATOM 807 O O . ILE A 1 94 ? 11.998 -1.535 -8.768 1.00 76.31 94 ILE A O 1
ATOM 811 N N . PHE A 1 95 ? 10.499 -2.673 -7.551 1.00 84.81 95 PHE A N 1
ATOM 812 C CA . PHE A 1 95 ? 11.491 -3.604 -7.029 1.00 84.81 95 PHE A CA 1
ATOM 813 C C . PHE A 1 95 ? 11.852 -4.592 -8.128 1.00 84.81 95 PHE A C 1
ATOM 815 O O . PHE A 1 95 ? 11.111 -5.539 -8.411 1.00 84.81 95 PHE A O 1
ATOM 822 N N . VAL A 1 96 ? 12.980 -4.324 -8.775 1.00 88.50 96 VAL A N 1
ATOM 823 C CA . VAL A 1 96 ? 13.441 -5.046 -9.950 1.00 88.50 96 VAL A CA 1
ATOM 824 C C . VAL A 1 96 ? 14.911 -5.425 -9.815 1.00 88.50 96 VAL A C 1
ATOM 826 O O . VAL A 1 96 ? 15.687 -4.737 -9.155 1.00 88.50 96 VAL A O 1
ATOM 829 N N . ARG A 1 97 ? 15.305 -6.507 -10.482 1.00 92.88 97 ARG A N 1
ATOM 830 C CA . ARG A 1 97 ? 16.708 -6.862 -10.718 1.00 92.88 97 ARG A CA 1
ATOM 831 C C . ARG A 1 97 ? 17.055 -6.653 -12.178 1.00 92.88 97 ARG A C 1
ATOM 833 O O . ARG A 1 97 ? 16.242 -6.969 -13.047 1.00 92.88 97 ARG A O 1
ATOM 840 N N . GLU A 1 98 ? 18.255 -6.152 -12.441 1.00 93.81 98 GLU A N 1
ATOM 841 C CA . GLU A 1 98 ? 18.811 -6.163 -13.792 1.00 93.81 98 GLU A CA 1
ATOM 842 C C . GLU A 1 98 ? 18.982 -7.615 -14.250 1.00 93.81 98 GLU A C 1
ATOM 844 O O . GLU A 1 98 ? 19.357 -8.492 -13.471 1.00 93.81 98 GLU A O 1
ATOM 849 N N . THR A 1 99 ? 18.648 -7.874 -15.507 1.00 94.44 99 THR A N 1
ATOM 850 C CA . THR A 1 99 ? 18.732 -9.208 -16.115 1.00 94.44 99 THR A CA 1
ATOM 851 C C . THR A 1 99 ? 19.659 -9.228 -17.310 1.00 94.44 99 THR A C 1
ATOM 853 O O . THR A 1 99 ? 20.390 -10.194 -17.502 1.00 94.44 99 THR A O 1
ATOM 856 N N . PHE A 1 100 ? 19.636 -8.164 -18.107 1.00 92.06 100 PHE A N 1
ATOM 857 C CA . PHE A 1 100 ? 20.429 -8.049 -19.315 1.00 92.06 100 PHE A CA 1
ATOM 858 C C . PHE A 1 100 ? 20.613 -6.577 -19.676 1.00 92.06 100 PHE A C 1
ATOM 860 O O . PHE A 1 100 ? 19.730 -5.758 -19.424 1.00 92.06 100 PHE A O 1
ATOM 867 N N . ARG A 1 101 ? 21.734 -6.233 -20.309 1.00 93.56 101 ARG A N 1
ATOM 868 C CA . ARG A 1 101 ? 22.005 -4.883 -20.804 1.00 93.56 101 ARG A CA 1
ATOM 869 C C . ARG A 1 101 ? 22.457 -4.944 -22.254 1.00 93.56 101 ARG A C 1
ATOM 871 O O . ARG A 1 101 ? 23.365 -5.694 -22.592 1.00 93.56 101 ARG A O 1
ATOM 878 N N . ARG A 1 102 ? 21.840 -4.118 -23.096 1.00 92.06 102 ARG A N 1
ATOM 879 C CA . ARG A 1 102 ? 22.169 -3.945 -24.510 1.00 92.06 102 ARG A CA 1
ATOM 880 C C . ARG A 1 102 ? 22.747 -2.552 -24.722 1.00 92.06 102 ARG A C 1
ATOM 882 O O . ARG A 1 102 ? 22.013 -1.568 -24.823 1.00 92.06 102 ARG A O 1
ATOM 889 N N . THR A 1 103 ? 24.071 -2.480 -24.755 1.00 89.94 103 THR A N 1
ATOM 890 C CA . THR A 1 103 ? 24.830 -1.223 -24.812 1.00 89.94 103 THR A CA 1
ATOM 891 C C . THR A 1 103 ? 24.589 -0.444 -26.097 1.00 89.94 103 THR A C 1
ATOM 893 O O . THR A 1 103 ? 24.419 0.768 -26.025 1.00 89.94 103 THR A O 1
ATOM 896 N N . ASP A 1 104 ? 24.462 -1.132 -27.232 1.00 92.38 104 ASP A N 1
ATOM 897 C CA . ASP A 1 104 ? 24.329 -0.516 -28.565 1.00 92.38 104 ASP A CA 1
ATOM 898 C C . ASP A 1 104 ? 23.083 0.372 -28.699 1.00 92.38 104 ASP A C 1
ATOM 900 O O . ASP A 1 104 ? 23.044 1.287 -29.514 1.00 92.38 104 ASP A O 1
ATOM 904 N N . PHE A 1 105 ? 22.070 0.120 -27.864 1.00 84.62 105 PHE A N 1
ATOM 905 C CA . PHE A 1 105 ? 20.817 0.874 -27.825 1.00 84.62 105 PHE A CA 1
ATOM 906 C C . PHE A 1 105 ? 20.581 1.579 -26.483 1.00 84.62 105 PHE A C 1
ATOM 908 O O . PHE A 1 105 ? 19.493 2.100 -26.251 1.00 84.62 105 PHE A O 1
ATOM 915 N N . GLY A 1 106 ? 21.557 1.561 -25.566 1.00 90.19 106 GLY A N 1
ATOM 916 C CA . GLY A 1 106 ? 21.405 2.136 -24.226 1.00 90.19 106 GLY A CA 1
ATOM 917 C C . GLY A 1 106 ? 20.274 1.507 -23.400 1.00 90.19 106 GLY A C 1
ATOM 918 O O . GLY A 1 106 ? 19.702 2.171 -22.536 1.00 90.19 106 GLY A O 1
ATOM 919 N N . MET A 1 107 ? 19.928 0.242 -23.667 1.00 92.56 107 MET A N 1
ATOM 920 C CA . MET A 1 107 ? 18.796 -0.445 -23.043 1.00 92.56 107 MET A CA 1
ATOM 921 C C . MET A 1 107 ? 19.255 -1.348 -21.904 1.00 92.56 107 MET A C 1
ATOM 923 O O . MET A 1 107 ? 20.165 -2.159 -22.067 1.00 92.56 107 MET A O 1
ATOM 927 N N . THR A 1 108 ? 18.584 -1.268 -20.760 1.00 92.94 108 THR A N 1
ATOM 928 C CA . THR A 1 108 ? 18.775 -2.213 -19.651 1.00 92.94 108 THR A CA 1
ATOM 929 C C . THR A 1 108 ? 17.454 -2.889 -19.321 1.00 92.94 108 THR A C 1
ATOM 931 O O . THR A 1 108 ? 16.441 -2.217 -19.155 1.00 92.94 108 THR A O 1
ATOM 934 N N . PHE A 1 109 ? 17.457 -4.213 -19.247 1.00 92.31 109 PHE A N 1
ATOM 935 C CA . PHE A 1 109 ? 16.287 -5.048 -19.022 1.00 92.31 109 PHE A CA 1
ATOM 936 C C . PHE A 1 109 ? 16.241 -5.513 -17.577 1.00 92.31 109 PHE A C 1
ATOM 938 O O . PHE A 1 109 ? 17.245 -5.959 -17.010 1.00 92.31 109 PHE A O 1
ATOM 945 N N . TYR A 1 110 ? 15.053 -5.475 -16.996 1.00 91.62 110 TYR A N 1
ATOM 946 C CA . TYR A 1 110 ? 14.820 -5.786 -15.602 1.00 91.62 110 TYR A CA 1
ATOM 947 C C . TYR A 1 110 ? 13.642 -6.743 -15.434 1.00 91.62 110 TYR A C 1
ATOM 949 O O . TYR A 1 110 ? 12.668 -6.684 -16.181 1.00 91.62 110 TYR A O 1
ATOM 957 N N . LYS A 1 111 ? 13.707 -7.577 -14.396 1.00 90.81 111 LYS A N 1
ATOM 958 C CA . LYS A 1 111 ? 12.589 -8.403 -13.921 1.00 90.81 111 LYS A CA 1
ATOM 959 C C . LYS A 1 111 ? 12.152 -7.926 -12.552 1.00 90.81 111 LYS A C 1
ATOM 961 O O . LYS A 1 111 ? 13.007 -7.707 -11.693 1.00 90.81 111 LYS A O 1
ATOM 966 N N . SER A 1 112 ? 10.847 -7.788 -12.337 1.00 88.12 112 SER A N 1
ATOM 967 C CA . SER A 1 112 ? 10.326 -7.561 -10.992 1.00 88.12 112 SER A CA 1
ATOM 968 C C . SER A 1 112 ? 10.689 -8.730 -10.079 1.00 88.12 112 SER A C 1
ATOM 970 O O . SER A 1 112 ? 10.725 -9.887 -10.497 1.00 88.12 112 SER A O 1
ATOM 972 N N . LEU A 1 113 ? 10.990 -8.408 -8.825 1.00 87.69 113 LEU A N 1
ATOM 973 C CA . LEU A 1 113 ? 11.286 -9.393 -7.789 1.00 87.69 113 LEU A CA 1
ATOM 974 C C . LEU A 1 113 ? 10.023 -10.057 -7.236 1.00 87.69 113 LEU A C 1
ATOM 976 O O . LEU A 1 113 ? 10.104 -11.151 -6.693 1.00 87.69 113 LEU A O 1
ATOM 980 N N . ASN A 1 114 ? 8.872 -9.396 -7.375 1.00 85.69 114 ASN A N 1
ATOM 981 C CA . ASN A 1 114 ? 7.642 -9.785 -6.688 1.00 85.69 114 ASN A CA 1
ATOM 982 C C . ASN A 1 114 ? 6.441 -9.974 -7.623 1.00 85.69 114 ASN A C 1
ATOM 984 O O . ASN A 1 114 ? 5.417 -10.505 -7.203 1.00 85.69 114 ASN A O 1
ATOM 988 N N . LEU A 1 115 ? 6.536 -9.496 -8.864 1.00 83.62 115 LEU A N 1
ATOM 989 C CA . LEU A 1 115 ? 5.479 -9.586 -9.866 1.00 83.62 115 LEU A CA 1
ATOM 990 C C . LEU A 1 115 ? 6.022 -10.262 -11.132 1.00 83.62 115 LEU A C 1
ATOM 992 O O . LEU A 1 115 ? 7.218 -10.165 -11.410 1.00 83.62 115 LEU A O 1
ATOM 996 N N . PRO A 1 116 ? 5.173 -10.907 -11.945 1.00 86.06 116 PRO A N 1
ATOM 997 C CA . PRO A 1 116 ? 5.571 -11.477 -13.232 1.00 86.06 116 PRO A CA 1
ATOM 998 C C . PRO A 1 116 ? 5.713 -10.383 -14.310 1.00 86.06 116 PRO A C 1
ATOM 1000 O O . PRO A 1 116 ? 5.140 -10.481 -15.388 1.00 86.06 116 PRO A O 1
ATOM 1003 N N . LEU A 1 117 ? 6.440 -9.304 -14.001 1.00 85.81 117 LEU A N 1
ATOM 1004 C CA . LEU A 1 117 ? 6.599 -8.130 -14.859 1.00 85.81 117 LEU A CA 1
ATOM 1005 C C . LEU A 1 117 ? 8.049 -7.960 -15.308 1.00 85.81 117 LEU A C 1
ATOM 1007 O O . LEU A 1 117 ? 8.988 -8.116 -14.520 1.00 85.81 117 LEU A O 1
ATOM 1011 N N . GLU A 1 118 ? 8.204 -7.562 -16.565 1.00 89.31 118 GLU A N 1
ATOM 1012 C CA . GLU A 1 118 ? 9.481 -7.240 -17.193 1.00 89.31 118 GLU A CA 1
ATOM 1013 C C . GLU A 1 118 ? 9.505 -5.776 -17.630 1.00 89.31 118 GLU A C 1
ATOM 1015 O O . GLU A 1 118 ? 8.486 -5.201 -18.027 1.00 89.31 118 GLU A O 1
ATOM 1020 N N . TYR A 1 119 ? 10.682 -5.162 -17.551 1.00 87.94 119 TYR A N 1
ATOM 1021 C CA . TYR A 1 119 ? 10.876 -3.758 -17.884 1.00 87.94 119 TYR A CA 1
ATOM 1022 C C . TYR A 1 119 ? 12.117 -3.556 -18.732 1.00 87.94 119 TYR A C 1
ATOM 1024 O O . TYR A 1 119 ? 13.109 -4.262 -18.575 1.00 87.94 119 TYR A O 1
ATOM 1032 N N . VAL A 1 120 ? 12.090 -2.524 -19.564 1.00 90.25 120 VAL A N 1
ATOM 1033 C CA . VAL A 1 120 ? 13.277 -1.972 -20.207 1.00 90.25 120 VAL A CA 1
ATOM 1034 C C . VAL A 1 120 ? 13.427 -0.511 -19.802 1.00 90.25 120 VAL A C 1
ATOM 1036 O O . VAL A 1 120 ? 12.460 0.249 -19.797 1.00 90.25 120 VAL A O 1
ATOM 1039 N N . LYS A 1 121 ? 14.643 -0.115 -19.435 1.00 89.12 121 LYS A N 1
ATOM 1040 C CA . LYS A 1 121 ? 15.028 1.275 -19.205 1.00 89.12 121 LYS A CA 1
ATOM 1041 C C . LYS A 1 121 ? 15.863 1.750 -20.387 1.00 89.12 121 LYS A C 1
ATOM 1043 O O . LYS A 1 121 ? 16.858 1.106 -20.716 1.00 89.12 121 LYS A O 1
ATOM 1048 N N . ASN A 1 122 ? 15.479 2.870 -20.989 1.00 89.75 122 ASN A N 1
ATOM 1049 C CA . ASN A 1 122 ? 16.227 3.548 -22.049 1.00 89.75 122 ASN A CA 1
ATOM 1050 C C . ASN A 1 122 ? 16.266 5.050 -21.745 1.00 89.75 122 ASN A C 1
ATOM 1052 O O . ASN A 1 122 ? 15.216 5.632 -21.488 1.00 89.75 122 ASN A O 1
ATOM 1056 N N . GLN A 1 123 ? 17.458 5.659 -21.736 1.00 79.62 123 GLN A N 1
ATOM 1057 C CA . GLN A 1 123 ? 17.652 7.105 -21.515 1.00 79.62 123 GLN A CA 1
ATOM 1058 C C . GLN A 1 123 ? 16.833 7.671 -20.329 1.00 79.62 123 GLN A C 1
ATOM 1060 O O . GLN A 1 123 ? 16.239 8.737 -20.412 1.00 79.62 123 GLN A O 1
ATOM 1065 N N . ASN A 1 124 ? 16.800 6.936 -19.208 1.00 79.25 124 ASN A N 1
ATOM 1066 C CA . ASN A 1 124 ? 16.025 7.209 -17.980 1.00 79.25 124 ASN A CA 1
ATOM 1067 C C . ASN A 1 124 ? 14.510 6.970 -18.015 1.00 79.25 124 ASN A C 1
ATOM 1069 O O . ASN A 1 124 ? 13.885 6.992 -16.954 1.00 79.25 124 ASN A O 1
ATOM 1073 N N . SER A 1 125 ? 13.931 6.633 -19.159 1.00 80.44 125 SER A N 1
ATOM 1074 C CA . SER A 1 125 ? 12.530 6.229 -19.261 1.00 80.44 125 SER A CA 1
ATOM 1075 C C . SER A 1 125 ? 12.368 4.727 -19.044 1.00 80.44 125 SER A C 1
ATOM 1077 O O . SER A 1 125 ? 13.154 3.927 -19.554 1.00 80.44 125 SER A O 1
ATOM 1079 N N . TRP A 1 126 ? 11.333 4.347 -18.295 1.00 83.31 126 TRP A N 1
ATOM 1080 C CA . TRP A 1 126 ? 10.959 2.957 -18.042 1.00 83.31 126 TRP A CA 1
ATOM 1081 C C . TRP A 1 126 ? 9.788 2.545 -18.930 1.00 83.31 126 TRP A C 1
ATOM 1083 O O . TRP A 1 126 ? 8.776 3.239 -18.996 1.00 83.31 126 TRP A O 1
ATOM 1093 N N . TYR A 1 127 ? 9.893 1.371 -19.539 1.00 83.19 127 TYR A N 1
ATOM 1094 C CA . TYR A 1 127 ? 8.858 0.780 -20.377 1.00 83.19 127 TYR A CA 1
ATOM 1095 C C . TYR A 1 127 ? 8.560 -0.629 -19.875 1.00 83.19 127 TYR A C 1
ATOM 1097 O O . TYR A 1 127 ? 9.475 -1.380 -19.538 1.00 83.19 127 TYR A O 1
ATOM 1105 N N . SER A 1 128 ? 7.282 -0.999 -19.816 1.00 77.25 128 SER A N 1
ATOM 1106 C CA . SER A 1 128 ? 6.887 -2.382 -19.551 1.00 77.25 128 SER A CA 1
ATOM 1107 C C . SER A 1 128 ? 7.091 -3.221 -20.802 1.00 77.25 128 SER A C 1
ATOM 1109 O O . SER A 1 128 ? 6.581 -2.868 -21.866 1.00 77.25 128 SER A O 1
ATOM 1111 N N . VAL A 1 129 ? 7.767 -4.351 -20.656 1.00 74.06 129 VAL A N 1
ATOM 1112 C CA . VAL A 1 129 ? 7.820 -5.385 -21.683 1.00 74.06 129 VAL A CA 1
ATOM 1113 C C . VAL A 1 129 ? 6.592 -6.256 -21.448 1.00 74.06 129 VAL A C 1
ATOM 1115 O O . VAL A 1 129 ? 6.599 -7.151 -20.607 1.00 74.06 129 VAL A O 1
ATOM 1118 N N . ILE A 1 130 ? 5.480 -5.925 -22.108 1.00 60.81 130 ILE A N 1
ATOM 1119 C CA . ILE A 1 130 ? 4.317 -6.816 -22.115 1.00 60.81 130 ILE A CA 1
ATOM 1120 C C . ILE A 1 130 ? 4.776 -8.070 -22.854 1.00 60.81 130 ILE A C 1
ATOM 1122 O O . ILE A 1 130 ? 5.211 -7.980 -24.003 1.00 60.81 130 ILE A O 1
ATOM 1126 N N . SER A 1 131 ? 4.736 -9.222 -22.189 1.00 47.97 131 SER A N 1
ATOM 1127 C CA . SER A 1 131 ? 5.056 -10.504 -22.804 1.00 47.97 131 SER A CA 1
ATOM 1128 C C . SER A 1 131 ? 4.096 -10.772 -23.971 1.00 47.97 131 SER A C 1
ATOM 1130 O O . SER A 1 131 ? 2.987 -11.259 -23.797 1.00 47.97 131 SER A O 1
ATOM 1132 N N . GLY A 1 132 ? 4.528 -10.425 -25.183 1.00 45.50 132 GLY A N 1
ATOM 1133 C CA . GLY A 1 132 ? 4.083 -11.060 -26.421 1.00 45.50 132 GLY A CA 1
ATOM 1134 C C . GLY A 1 132 ? 2.615 -10.902 -26.824 1.00 45.50 132 GLY A C 1
ATOM 1135 O O . GLY A 1 132 ? 1.998 -11.894 -27.195 1.00 45.50 132 GLY A O 1
ATOM 1136 N N . LYS A 1 133 ? 2.078 -9.679 -26.880 1.00 32.41 133 LYS A N 1
ATOM 1137 C CA . LYS A 1 133 ? 1.029 -9.372 -27.868 1.00 32.41 133 LYS A CA 1
ATOM 1138 C C . LYS A 1 133 ? 1.370 -8.120 -28.657 1.00 32.41 133 LYS A C 1
ATOM 1140 O O . LYS A 1 133 ? 1.047 -7.003 -28.271 1.00 32.41 133 LYS A O 1
ATOM 1145 N N . ILE A 1 134 ? 2.051 -8.359 -29.771 1.00 28.69 134 ILE A N 1
ATOM 1146 C CA . ILE A 1 134 ? 1.867 -7.563 -30.976 1.00 28.69 134 ILE A CA 1
ATOM 1147 C C . ILE A 1 134 ? 0.576 -8.129 -31.584 1.00 28.69 134 ILE A C 1
ATOM 1149 O O . ILE A 1 134 ? 0.602 -9.209 -32.168 1.00 28.69 134 ILE A O 1
ATOM 1153 N N . ASP A 1 135 ? -0.562 -7.484 -31.326 1.00 27.02 135 ASP A N 1
ATOM 1154 C CA . ASP A 1 135 ? -1.769 -7.704 -32.124 1.00 27.02 135 ASP A CA 1
ATOM 1155 C C . ASP A 1 135 ? -1.659 -6.759 -33.334 1.00 27.02 135 ASP A C 1
ATOM 1157 O O . ASP A 1 135 ? -1.770 -5.546 -33.155 1.00 27.02 135 ASP A O 1
ATOM 1161 N N . GLY A 1 136 ? -1.436 -7.323 -34.529 1.00 33.16 136 GLY A N 1
ATOM 1162 C CA . GLY A 1 136 ? -1.512 -6.630 -35.827 1.00 33.16 136 GLY A CA 1
ATOM 1163 C C . GLY A 1 136 ? -0.211 -6.028 -36.333 1.00 33.16 136 GLY A C 1
ATOM 1164 O O . GLY A 1 136 ? 0.094 -4.885 -35.936 1.00 33.16 136 GLY A O 1
#

Radius of gyration: 18.68 Å; chains: 1; bounding box: 44×27×55 Å

Foldseek 3Di:
DQEPVVCVVPVDDPPVRADAFDWYDPVVVVVQVVQFDPQQPDPFKTWGPDFPDWAQDLQRDTAGWTFMWGDDPNTITGQETHGPPDSHHDDHQPQWDWDDADVVQQWTKIQHPPHRWIWIAHPNDIDTPRPDDPPD

pLDDT: mean 85.81, std 13.2, range [27.02, 96.81]

Secondary structure (DSSP, 8-state):
-B-HHHHHHHT--HHHH--TT-EE-HHHHHHHHHHB-GGG--SSEEEBSS--EEEE-TTS-EEEEEEEEEEETTEEEEEEEEETT--SBPPPTT-EEEEEEEGGGTEEEEEESSSS-EEEEETTEEEEE-SS----

Sequence (136 aa):
MKTYKEWAACYRHLDIYLKPGDEIDRDMVEYFRNQALNRTKRSDFIQFREPYEHYRNADGKFHNVYVTIRQKEGRWFYAGLCFAGKTEPAVHHIFVR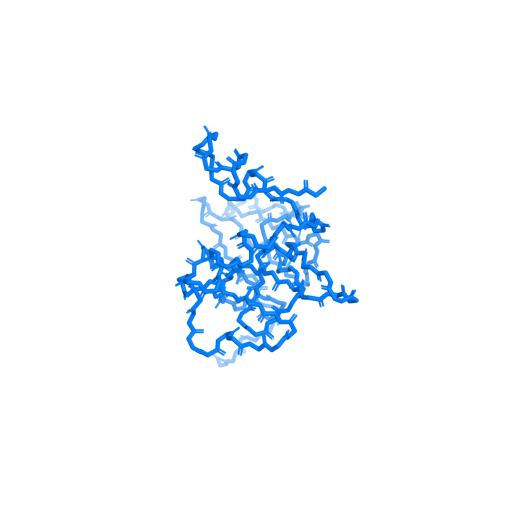ETFRRTDFGMTFYKSLNLPLEYVKNQNSWYSVISGKIDG